Protein AF-A0A6S6S5S4-F1 (afdb_monomer)

Radius of gyration: 16.48 Å; Cα contacts (8 Å, |Δi|>4): 172; chains: 1; bounding box: 44×24×44 Å

Structure (mmCIF, N/CA/C/O backbone):
data_AF-A0A6S6S5S4-F1
#
_entry.id   AF-A0A6S6S5S4-F1
#
loop_
_atom_site.group_PDB
_atom_site.id
_atom_site.type_symbol
_atom_site.label_atom_id
_atom_site.label_alt_id
_atom_site.label_comp_id
_atom_site.label_asym_id
_atom_site.label_entity_id
_atom_site.label_seq_id
_atom_site.pdbx_PDB_ins_code
_atom_site.Cartn_x
_atom_site.Cartn_y
_atom_site.Cartn_z
_atom_site.occupancy
_atom_site.B_iso_or_equiv
_atom_site.auth_seq_id
_atom_site.auth_comp_id
_atom_site.auth_asym_id
_atom_site.auth_atom_id
_atom_site.pdbx_PDB_model_num
ATOM 1 N N . MET A 1 1 ? -1.272 8.669 18.490 1.00 68.50 1 MET A N 1
ATOM 2 C CA . MET A 1 1 ? -1.296 9.131 17.082 1.00 68.50 1 MET A CA 1
ATOM 3 C C . MET A 1 1 ? -2.616 9.841 16.767 1.00 68.50 1 MET A C 1
ATOM 5 O O . MET A 1 1 ? -3.669 9.336 17.135 1.00 68.50 1 MET A O 1
ATOM 9 N N . ALA A 1 2 ? -2.590 11.001 16.094 1.00 87.12 2 ALA A N 1
ATOM 10 C CA . ALA A 1 2 ? -3.799 11.796 15.818 1.00 87.12 2 ALA A CA 1
ATOM 11 C C . ALA A 1 2 ? -4.849 11.050 14.966 1.00 87.12 2 ALA A C 1
ATOM 13 O O . ALA A 1 2 ? -6.034 11.100 15.286 1.00 87.12 2 ALA A O 1
ATOM 14 N N . LEU A 1 3 ? -4.414 10.296 13.948 1.00 94.00 3 LEU A N 1
ATOM 15 C CA . LEU A 1 3 ? -5.311 9.553 13.055 1.00 94.00 3 LEU A CA 1
ATOM 16 C C . LEU A 1 3 ? -6.177 8.524 13.796 1.00 94.00 3 LEU A C 1
ATOM 18 O O . LEU A 1 3 ? -7.378 8.462 13.566 1.00 94.00 3 LEU A O 1
ATOM 22 N N . ALA A 1 4 ? -5.603 7.773 14.739 1.00 95.06 4 ALA A N 1
ATOM 23 C CA . ALA A 1 4 ? -6.345 6.794 15.535 1.00 95.06 4 ALA A CA 1
ATOM 24 C C . ALA A 1 4 ? -7.477 7.444 16.354 1.00 95.06 4 ALA A C 1
ATOM 26 O O . ALA A 1 4 ? -8.580 6.909 16.444 1.00 95.06 4 ALA A O 1
ATOM 27 N N . LYS A 1 5 ? -7.227 8.631 16.926 1.00 95.00 5 LYS A N 1
ATOM 28 C CA . LYS A 1 5 ? -8.251 9.389 17.663 1.00 95.00 5 LYS A CA 1
ATOM 29 C C . LYS A 1 5 ? -9.365 9.872 16.738 1.00 95.00 5 LYS A C 1
ATOM 31 O O . LYS A 1 5 ? -10.535 9.777 17.104 1.00 95.00 5 LYS A O 1
ATOM 36 N N . ILE A 1 6 ? -9.005 10.352 15.545 1.00 96.31 6 ILE A N 1
ATOM 37 C CA . ILE A 1 6 ? -9.964 10.771 14.514 1.00 96.31 6 ILE A CA 1
ATOM 38 C C . ILE A 1 6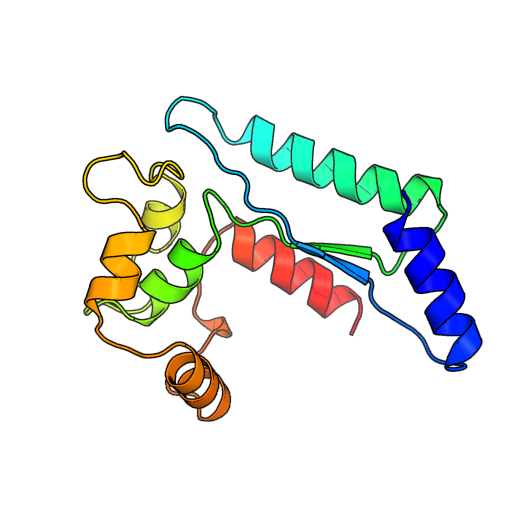 ? -10.825 9.580 14.085 1.00 96.31 6 ILE A C 1
ATOM 40 O O . ILE A 1 6 ? -12.046 9.694 14.074 1.00 96.31 6 ILE A O 1
ATOM 44 N N . ALA A 1 7 ? -10.215 8.423 13.826 1.00 96.50 7 ALA A N 1
ATOM 45 C CA . ALA A 1 7 ? -10.922 7.207 13.443 1.00 96.50 7 ALA A CA 1
ATOM 46 C C . ALA A 1 7 ? -11.906 6.748 14.530 1.00 96.50 7 ALA A C 1
ATOM 48 O O . ALA A 1 7 ? -13.078 6.523 14.252 1.00 96.50 7 ALA A O 1
ATOM 49 N N . LYS A 1 8 ? -11.485 6.722 15.800 1.00 96.12 8 LYS A N 1
ATOM 50 C CA . LYS A 1 8 ? -12.387 6.413 16.924 1.00 96.12 8 LYS A CA 1
ATOM 51 C C . LYS A 1 8 ? -13.563 7.375 17.030 1.00 96.12 8 LYS A C 1
ATOM 53 O O . LYS A 1 8 ? -14.674 6.951 17.334 1.00 96.12 8 LYS A O 1
ATOM 58 N N . LYS A 1 9 ? -13.320 8.671 16.818 1.00 96.44 9 LYS A N 1
ATOM 59 C CA . LYS A 1 9 ? -14.383 9.681 16.797 1.00 96.44 9 LYS A CA 1
ATOM 60 C C . LYS A 1 9 ? -15.345 9.414 15.641 1.00 96.44 9 LYS A C 1
ATOM 62 O O . LYS A 1 9 ? -16.545 9.384 15.868 1.00 96.44 9 LYS A O 1
ATOM 67 N N . LYS A 1 10 ? -14.815 9.136 14.448 1.00 96.94 10 LYS A N 1
ATOM 68 C CA . LYS A 1 10 ? -15.606 8.864 13.247 1.00 96.94 10 LYS A CA 1
ATOM 69 C C . LYS A 1 10 ? -16.459 7.602 13.374 1.00 96.94 10 LYS A C 1
ATOM 71 O O . LYS A 1 10 ? -17.627 7.645 13.023 1.00 96.94 10 LYS A O 1
ATOM 76 N N . SER A 1 11 ? -15.909 6.532 13.949 1.00 96.31 11 SER A N 1
ATOM 77 C CA . SER A 1 11 ? -16.653 5.300 14.242 1.00 96.31 11 SER A CA 1
ATOM 78 C C . SER A 1 11 ? -17.856 5.557 15.149 1.00 96.31 11 SER A C 1
ATOM 80 O O . SER A 1 11 ? -18.955 5.112 14.851 1.00 96.31 11 SER A O 1
ATOM 82 N N . LYS A 1 12 ? -17.686 6.367 16.202 1.00 96.31 12 LYS A N 1
ATOM 83 C CA . LYS A 1 12 ? -18.801 6.767 17.077 1.00 96.31 12 LYS A CA 1
ATOM 84 C C . LYS A 1 12 ? -19.820 7.675 16.390 1.00 96.31 12 LYS A C 1
ATOM 86 O O . LYS A 1 12 ? -20.994 7.606 16.714 1.00 96.31 12 LYS A O 1
ATOM 91 N N . GLU A 1 13 ? -19.368 8.568 15.511 1.00 97.00 13 GLU A N 1
ATOM 92 C CA . GLU A 1 13 ? -20.250 9.478 14.767 1.00 97.00 13 GLU A CA 1
ATOM 93 C C . GLU A 1 13 ? -21.111 8.746 13.735 1.00 97.00 13 GLU A C 1
ATOM 95 O O . GLU A 1 13 ? -22.240 9.160 13.498 1.00 97.00 13 GLU A O 1
ATOM 100 N N . LEU A 1 14 ? -20.568 7.697 13.112 1.00 96.00 14 LEU A N 1
ATOM 101 C CA . LEU A 1 14 ? -21.265 6.893 12.110 1.00 96.00 14 LEU A CA 1
ATOM 102 C C . LEU A 1 14 ? -22.047 5.718 12.713 1.00 96.00 14 LEU A C 1
ATOM 104 O O . LEU A 1 14 ? -22.871 5.149 12.014 1.00 96.00 14 LEU A O 1
ATOM 108 N N . ASP A 1 15 ? -21.790 5.368 13.978 1.00 95.69 15 ASP A N 1
ATOM 109 C CA . ASP A 1 15 ? -22.233 4.107 14.597 1.00 95.69 15 ASP A CA 1
ATOM 110 C C . ASP A 1 15 ? -21.808 2.868 13.781 1.00 95.69 15 ASP A C 1
ATOM 112 O O . ASP A 1 15 ? -22.508 1.866 13.684 1.00 95.69 15 ASP A O 1
ATOM 116 N N . GLU A 1 16 ? -20.621 2.954 13.174 1.00 95.06 16 GLU A N 1
ATOM 117 C CA . GLU A 1 16 ? -20.059 1.938 12.285 1.00 95.06 16 GLU A CA 1
ATOM 118 C C . GLU A 1 16 ? -18.587 1.676 12.615 1.00 95.06 16 GLU A C 1
ATOM 120 O O . GLU A 1 16 ? -17.867 2.523 13.166 1.00 95.06 16 GLU A O 1
ATOM 125 N N . GLU A 1 17 ? -18.101 0.491 12.253 1.00 94.25 17 GLU A N 1
ATOM 126 C CA . GLU A 1 17 ? -16.671 0.212 12.289 1.00 94.25 17 GLU A CA 1
ATOM 127 C C . GLU A 1 17 ? -15.947 0.984 11.184 1.00 94.25 17 GLU A C 1
ATOM 129 O O . GLU A 1 17 ? -16.388 1.041 10.041 1.00 94.25 17 GLU A O 1
ATOM 134 N N . VAL A 1 18 ? -14.784 1.549 11.509 1.00 96.50 18 VAL A N 1
ATOM 135 C CA . VAL A 1 18 ? -13.944 2.243 10.527 1.00 96.50 18 VAL A CA 1
ATOM 136 C C . VAL A 1 18 ? -1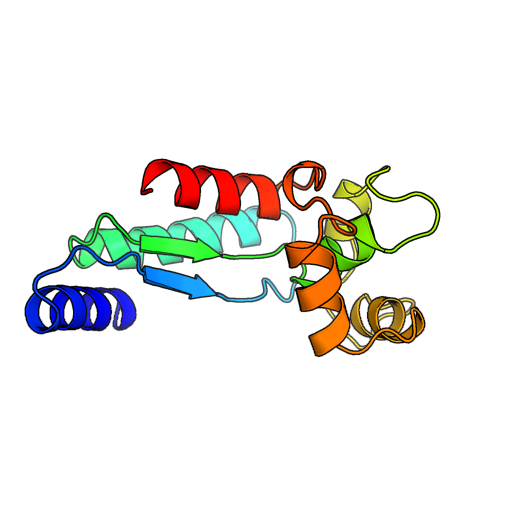2.562 1.617 10.488 1.00 96.50 18 VAL A C 1
ATOM 138 O O . VAL A 1 18 ? -12.032 1.184 11.515 1.00 96.50 18 VAL A O 1
ATOM 141 N N . ILE A 1 19 ? -11.961 1.598 9.304 1.00 97.38 19 ILE A N 1
ATOM 142 C CA . ILE A 1 19 ? -10.550 1.263 9.113 1.00 97.38 19 ILE A CA 1
ATOM 143 C C . ILE A 1 19 ? -9.803 2.575 8.884 1.00 97.38 19 ILE A C 1
ATOM 145 O O . ILE A 1 19 ? -10.213 3.395 8.064 1.00 97.38 19 ILE A O 1
ATOM 149 N N . ALA A 1 20 ? -8.715 2.796 9.620 1.00 97.00 20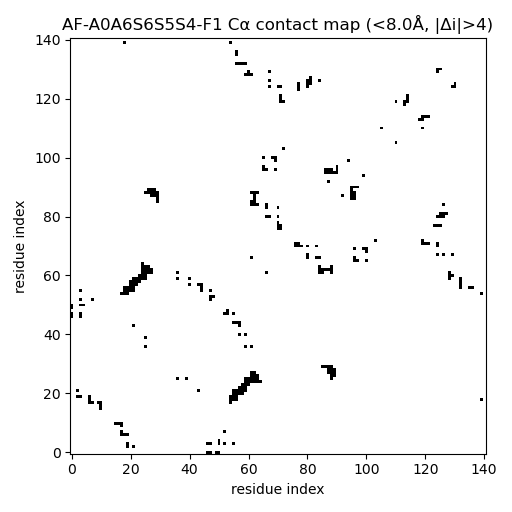 ALA A N 1
ATOM 150 C CA . ALA A 1 20 ? -7.873 3.972 9.427 1.00 97.00 20 ALA A CA 1
ATOM 151 C C . ALA A 1 20 ? -6.624 3.590 8.639 1.00 97.00 20 ALA A C 1
ATOM 153 O O . ALA A 1 20 ? -5.783 2.848 9.140 1.00 97.00 20 ALA A O 1
ATOM 154 N N . ILE A 1 21 ? -6.478 4.135 7.437 1.00 96.88 21 ILE A N 1
ATOM 155 C CA . ILE A 1 21 ? -5.301 3.912 6.599 1.00 96.88 21 ILE A CA 1
ATOM 156 C C . ILE A 1 21 ? -4.388 5.133 6.719 1.00 96.88 21 ILE A C 1
ATOM 158 O O . ILE A 1 21 ? -4.811 6.253 6.433 1.00 96.88 21 ILE A O 1
ATOM 162 N N . LEU A 1 22 ? -3.142 4.935 7.158 1.00 95.44 22 LEU A N 1
ATOM 163 C CA . LEU A 1 22 ? -2.111 5.967 7.062 1.00 95.44 22 LEU A CA 1
ATOM 164 C C . LEU A 1 22 ? -1.278 5.734 5.805 1.00 95.44 22 LEU A C 1
ATOM 166 O O . LEU A 1 22 ? -0.457 4.817 5.777 1.00 95.44 22 LEU A O 1
ATOM 170 N N . PHE A 1 23 ? -1.457 6.604 4.816 1.00 93.56 23 PHE A N 1
ATOM 171 C CA . PHE A 1 23 ? -0.613 6.655 3.631 1.00 93.56 23 PHE A CA 1
ATOM 172 C C . PHE A 1 23 ? 0.624 7.526 3.865 1.00 93.56 23 PHE A C 1
ATOM 174 O O . PHE A 1 23 ? 0.514 8.637 4.396 1.00 93.56 23 PHE A O 1
ATOM 181 N N . ARG A 1 24 ? 1.797 7.023 3.474 1.00 88.50 24 ARG A N 1
ATOM 182 C CA . ARG A 1 24 ? 3.042 7.795 3.436 1.00 88.50 24 ARG A CA 1
ATOM 183 C C . ARG A 1 24 ? 4.031 7.144 2.471 1.00 88.50 24 ARG A C 1
ATOM 185 O O . ARG A 1 24 ? 4.297 5.957 2.604 1.00 88.50 24 ARG A O 1
ATOM 192 N N . ASP A 1 25 ? 4.641 7.912 1.577 1.00 82.06 25 ASP A N 1
ATOM 193 C CA . ASP A 1 25 ? 5.754 7.391 0.782 1.00 82.06 25 ASP A CA 1
ATOM 194 C C . ASP A 1 25 ? 6.998 7.163 1.650 1.00 82.06 25 ASP A C 1
ATOM 196 O O . ASP A 1 25 ? 7.245 7.848 2.657 1.00 82.06 25 ASP A O 1
ATOM 200 N N . SER A 1 26 ? 7.793 6.149 1.301 1.00 76.06 26 SER A N 1
ATOM 201 C CA . SER A 1 26 ? 9.024 5.884 2.039 1.00 76.06 26 SER A CA 1
ATOM 202 C C . SER A 1 26 ? 10.151 6.840 1.633 1.00 76.06 26 SER A C 1
ATOM 204 O O . SER A 1 26 ? 11.090 6.972 2.422 1.00 76.06 26 SER A O 1
ATOM 206 N N . ASP A 1 27 ? 10.033 7.546 0.497 1.00 65.12 27 ASP A N 1
ATOM 207 C CA . ASP A 1 27 ? 10.957 8.570 -0.032 1.00 65.12 27 ASP A CA 1
ATOM 208 C C . ASP A 1 27 ? 12.437 8.226 0.199 1.00 65.12 27 ASP A C 1
ATOM 210 O O . ASP A 1 27 ? 13.263 9.060 0.580 1.00 65.12 27 ASP A O 1
ATOM 214 N N . GLY A 1 28 ? 12.780 6.947 0.031 1.00 57.38 28 GLY A N 1
ATOM 215 C CA . GLY A 1 28 ? 14.141 6.471 0.208 1.00 57.38 28 GLY A CA 1
ATOM 216 C C . GLY A 1 28 ? 15.030 6.967 -0.929 1.00 57.38 28 GLY A C 1
ATOM 217 O O . GLY A 1 28 ? 14.740 6.739 -2.106 1.00 57.38 28 GLY A O 1
ATOM 218 N N . THR A 1 29 ? 16.158 7.594 -0.599 1.00 53.41 29 THR A N 1
ATOM 219 C CA . THR A 1 29 ? 17.297 7.618 -1.521 1.00 53.41 29 THR A CA 1
ATOM 220 C C . THR A 1 29 ? 17.885 6.205 -1.586 1.00 53.41 29 THR A C 1
ATOM 222 O O . THR A 1 29 ? 17.795 5.440 -0.620 1.00 53.41 29 THR A O 1
ATOM 225 N N . SER A 1 30 ? 18.479 5.835 -2.725 1.00 48.16 30 SER A N 1
ATOM 226 C CA . SER A 1 30 ? 19.034 4.495 -3.013 1.00 48.16 30 SER A CA 1
ATOM 227 C C . SER A 1 30 ? 20.001 3.933 -1.954 1.00 48.16 30 SER A C 1
ATOM 229 O O . SER A 1 30 ? 20.328 2.749 -1.978 1.00 48.16 30 SER A O 1
ATOM 231 N N . SER A 1 31 ? 20.444 4.761 -1.006 1.00 45.44 31 SER A N 1
ATOM 232 C CA . SER A 1 31 ? 21.350 4.434 0.088 1.00 45.44 31 SER A CA 1
ATOM 233 C C . SER A 1 31 ? 20.679 3.972 1.387 1.00 45.44 31 SER A C 1
ATOM 235 O O . SER A 1 31 ? 21.394 3.705 2.351 1.00 45.44 31 SER A O 1
ATOM 237 N N . THR A 1 32 ? 19.348 3.860 1.463 1.00 49.41 32 THR A N 1
ATOM 238 C CA . THR A 1 32 ? 18.669 3.489 2.719 1.00 49.41 32 THR A CA 1
ATOM 239 C C . THR A 1 32 ? 17.788 2.249 2.593 1.00 49.41 32 THR A C 1
ATOM 241 O O . THR A 1 32 ? 16.666 2.258 2.102 1.00 49.41 32 THR A O 1
ATOM 244 N N . ILE A 1 33 ? 18.408 1.170 3.057 1.00 55.53 33 ILE A N 1
ATOM 245 C CA . ILE A 1 33 ? 18.053 -0.244 3.060 1.00 55.53 33 ILE A CA 1
ATOM 246 C C . ILE A 1 33 ? 16.750 -0.509 3.835 1.00 55.53 33 ILE A C 1
ATOM 248 O O . ILE A 1 33 ? 16.502 0.127 4.856 1.00 55.53 33 ILE A O 1
ATOM 252 N N . ARG A 1 34 ? 15.980 -1.501 3.358 1.00 56.56 34 ARG A N 1
ATOM 253 C CA . ARG A 1 34 ? 14.836 -2.241 3.947 1.00 56.56 34 ARG A CA 1
ATOM 254 C C . ARG A 1 34 ? 14.483 -2.001 5.430 1.00 56.56 34 ARG A C 1
ATOM 256 O O . ARG A 1 34 ? 13.304 -1.865 5.732 1.00 56.56 34 ARG A O 1
ATOM 263 N N . GLY A 1 35 ? 15.468 -1.896 6.326 1.00 64.75 35 GLY A N 1
ATOM 264 C CA . GLY A 1 35 ? 15.262 -1.552 7.738 1.00 64.75 35 GLY A CA 1
ATOM 265 C C . GLY A 1 35 ? 14.502 -0.237 7.953 1.00 64.75 35 GLY A C 1
ATOM 266 O O . GLY A 1 35 ? 13.612 -0.197 8.788 1.00 64.75 35 GLY A O 1
ATOM 267 N N . LEU A 1 36 ? 14.722 0.803 7.133 1.00 78.75 36 LEU A N 1
ATOM 268 C CA . LEU A 1 36 ? 13.939 2.045 7.262 1.00 78.75 36 LEU A CA 1
ATOM 269 C C . LEU A 1 36 ? 12.455 1.860 6.941 1.00 78.75 36 LEU A C 1
ATOM 271 O O . LEU A 1 36 ? 11.618 2.575 7.491 1.00 78.75 36 LEU A O 1
ATOM 275 N N . TRP A 1 37 ? 12.124 0.957 6.020 1.00 87.31 37 TRP A N 1
ATOM 276 C CA . TRP A 1 37 ? 10.733 0.676 5.686 1.00 87.31 37 TRP A CA 1
ATOM 277 C C . TRP A 1 37 ? 10.061 -0.083 6.836 1.00 87.31 37 TRP A C 1
ATOM 279 O O . TRP A 1 37 ? 9.007 0.340 7.307 1.00 87.31 37 TRP A O 1
ATOM 289 N N . GLU A 1 38 ? 10.720 -1.122 7.357 1.00 88.50 38 GLU A N 1
ATOM 290 C CA . GLU A 1 38 ? 10.242 -1.910 8.503 1.00 88.50 38 GLU A CA 1
ATOM 291 C C . GLU A 1 38 ? 10.097 -1.037 9.768 1.00 88.50 38 GLU A C 1
ATOM 293 O O . GLU A 1 38 ? 9.053 -1.069 10.420 1.00 88.50 38 GLU A O 1
ATOM 298 N N . ASP A 1 39 ? 11.067 -0.162 10.053 1.00 89.88 39 ASP A N 1
ATOM 299 C CA . ASP A 1 39 ? 11.020 0.785 11.177 1.00 89.88 39 ASP A CA 1
ATOM 300 C C . ASP A 1 39 ? 9.866 1.791 11.041 1.00 89.88 39 ASP A C 1
ATOM 302 O O . ASP A 1 39 ? 9.182 2.114 12.020 1.00 89.88 39 ASP A O 1
ATOM 306 N N . LYS A 1 40 ? 9.611 2.293 9.823 1.00 90.50 40 LYS A N 1
ATOM 307 C CA . LYS A 1 40 ? 8.481 3.195 9.544 1.00 90.50 40 LYS A CA 1
ATOM 308 C C . LYS A 1 40 ? 7.149 2.480 9.743 1.00 90.50 40 LYS A C 1
ATOM 310 O O . LYS A 1 40 ? 6.271 3.039 10.400 1.00 90.50 40 LYS A O 1
ATOM 315 N N . ILE A 1 41 ? 7.011 1.258 9.229 1.00 92.94 41 ILE A N 1
ATOM 316 C CA . ILE A 1 41 ? 5.837 0.412 9.467 1.00 92.94 41 ILE A CA 1
ATOM 317 C C . ILE A 1 41 ? 5.621 0.224 10.971 1.00 92.94 41 ILE A C 1
ATOM 319 O O . ILE A 1 41 ? 4.548 0.551 11.484 1.00 92.94 41 ILE A O 1
ATOM 323 N N . GLN A 1 42 ? 6.654 -0.204 11.700 1.00 93.25 42 GLN A N 1
ATOM 324 C CA . GLN A 1 42 ? 6.573 -0.438 13.139 1.00 93.25 42 GLN A CA 1
ATOM 325 C C . GLN A 1 42 ? 6.202 0.836 13.908 1.00 93.25 42 GLN A C 1
ATOM 327 O O . GLN A 1 42 ? 5.409 0.781 14.853 1.00 93.25 42 GLN A O 1
ATOM 332 N N . SER A 1 43 ? 6.736 1.992 13.507 1.00 92.62 43 SER A N 1
ATOM 333 C CA . SER A 1 43 ? 6.394 3.288 14.099 1.00 92.62 43 SER A CA 1
ATOM 334 C C . SER A 1 43 ? 4.904 3.609 13.942 1.00 92.62 43 SER A C 1
ATOM 336 O O . SER A 1 43 ? 4.244 3.991 14.915 1.00 92.62 43 SER A O 1
ATOM 338 N N . ILE A 1 44 ? 4.350 3.391 12.745 1.00 93.56 44 ILE A N 1
ATOM 339 C CA . ILE 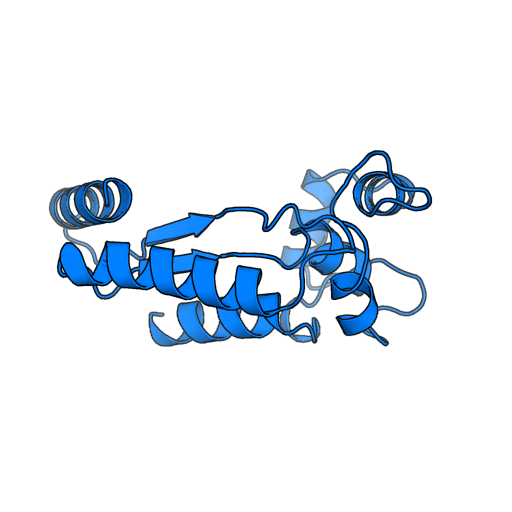A 1 44 ? 2.931 3.623 12.449 1.00 93.56 44 ILE A CA 1
ATOM 340 C C . ILE A 1 44 ? 2.050 2.667 13.258 1.00 93.56 44 ILE A C 1
ATOM 342 O O . ILE A 1 44 ? 1.144 3.116 13.965 1.00 93.56 44 ILE A O 1
ATOM 346 N N . GLU A 1 45 ? 2.344 1.366 13.221 1.00 93.56 45 GLU A N 1
ATOM 347 C CA . GLU A 1 45 ? 1.593 0.362 13.981 1.00 93.56 45 GLU A CA 1
ATOM 348 C C . GLU A 1 45 ? 1.619 0.638 15.487 1.00 93.56 45 GLU A C 1
ATOM 350 O O . GLU A 1 45 ? 0.597 0.547 16.167 1.00 93.56 45 GLU A O 1
ATOM 355 N N . THR A 1 46 ? 2.784 1.010 16.022 1.00 94.75 46 THR A N 1
ATOM 356 C CA . THR A 1 46 ? 2.932 1.376 17.436 1.00 94.75 46 THR A CA 1
ATOM 357 C C . THR A 1 46 ? 2.074 2.595 17.768 1.00 94.75 46 THR A C 1
ATOM 359 O O . THR A 1 46 ? 1.421 2.632 18.811 1.00 94.75 46 THR A O 1
ATOM 362 N N . GLY A 1 47 ? 2.008 3.573 16.861 1.00 94.44 47 GLY A N 1
ATOM 363 C CA . GLY A 1 47 ? 1.147 4.745 16.992 1.00 94.44 47 GLY A CA 1
ATOM 364 C C . GLY A 1 47 ? -0.340 4.401 17.124 1.00 94.44 47 GLY A C 1
ATOM 365 O O . GLY A 1 47 ? -1.033 5.042 17.921 1.00 94.44 47 GLY A O 1
ATOM 366 N N . PHE A 1 48 ? -0.818 3.393 16.390 1.00 96.12 48 PHE A N 1
ATOM 367 C CA . PHE A 1 48 ? -2.179 2.862 16.511 1.00 96.12 48 PHE A CA 1
ATOM 368 C C . PHE A 1 48 ? -2.381 2.060 17.808 1.00 96.12 48 PHE A C 1
ATOM 370 O O . PHE A 1 48 ? -3.350 2.303 18.533 1.00 96.12 48 PHE A O 1
ATOM 377 N N . LYS A 1 49 ? -1.424 1.191 18.163 1.00 94.75 49 LYS A N 1
ATOM 378 C CA . LYS A 1 49 ? -1.441 0.377 19.395 1.00 94.75 49 LYS A CA 1
ATOM 379 C C . LYS A 1 49 ? -1.490 1.233 20.666 1.00 94.75 49 LYS A C 1
ATOM 381 O O . LYS A 1 49 ? -2.300 0.963 21.550 1.00 94.75 49 LYS A O 1
ATOM 386 N N . ILE A 1 50 ? -0.693 2.305 20.751 1.00 95.31 50 ILE A N 1
ATOM 387 C CA . ILE A 1 50 ? -0.700 3.252 21.890 1.00 95.31 50 ILE A CA 1
ATOM 388 C C . ILE A 1 50 ? -2.091 3.858 22.098 1.00 95.31 50 ILE A C 1
ATOM 390 O O . ILE A 1 50 ? -2.542 4.049 23.226 1.00 95.31 50 ILE A O 1
ATOM 394 N N . GLU A 1 51 ? -2.793 4.139 21.004 1.00 94.81 51 GLU A N 1
ATOM 395 C CA . GLU A 1 51 ? -4.141 4.694 21.042 1.00 94.81 51 GLU A CA 1
ATOM 396 C C . GLU A 1 51 ? -5.212 3.612 21.198 1.00 94.81 51 GLU A C 1
ATOM 398 O O . GLU A 1 51 ? -6.392 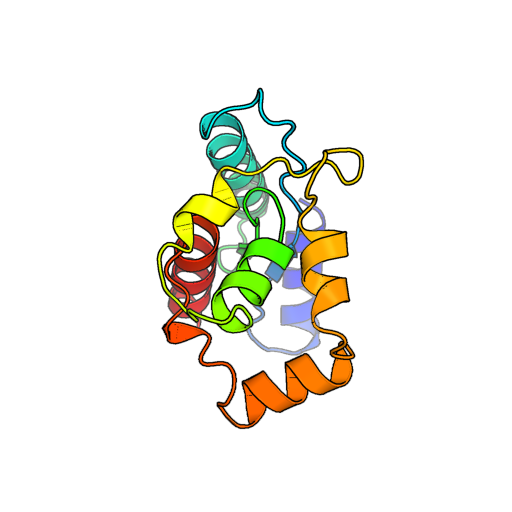3.954 21.196 1.00 94.81 51 GLU A O 1
ATOM 403 N N . LYS A 1 52 ? -4.837 2.333 21.359 1.00 95.25 52 LYS A N 1
ATOM 404 C CA . LYS A 1 52 ? -5.733 1.166 21.432 1.00 95.25 52 LYS A CA 1
ATOM 405 C C . LYS A 1 52 ? -6.703 1.116 20.251 1.00 95.25 52 LYS A C 1
ATOM 407 O O . LYS A 1 52 ? -7.920 1.078 20.454 1.00 95.25 52 LYS A O 1
ATOM 412 N N . PHE A 1 53 ? -6.190 1.306 19.040 1.00 96.25 53 PHE A N 1
ATOM 413 C CA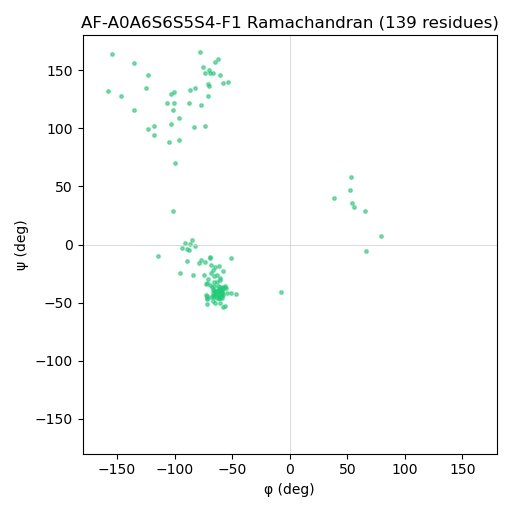 . PHE A 1 53 ? -6.973 1.256 17.812 1.00 96.25 53 PHE A CA 1
ATOM 414 C C . PHE A 1 53 ? -6.454 0.128 16.925 1.00 96.25 53 PHE A C 1
ATOM 416 O O . PHE A 1 53 ? -5.434 0.286 16.264 1.00 96.25 53 PHE A O 1
ATOM 423 N N . ASP A 1 54 ? -7.171 -0.991 16.913 1.00 94.62 54 ASP A N 1
ATOM 424 C CA . ASP A 1 54 ? -6.703 -2.225 16.269 1.00 94.62 54 ASP A CA 1
ATOM 425 C C . ASP A 1 54 ? -7.096 -2.318 14.784 1.00 94.62 54 ASP A C 1
ATOM 427 O O . ASP A 1 54 ? -6.668 -3.227 14.084 1.00 94.62 54 ASP A O 1
ATOM 431 N N . ARG A 1 55 ? -7.864 -1.340 14.277 1.00 95.94 55 ARG A N 1
ATOM 432 C CA . ARG A 1 55 ? -8.302 -1.245 12.870 1.00 95.94 55 ARG A CA 1
ATOM 433 C C . ARG A 1 55 ? -7.471 -0.242 12.057 1.00 95.94 55 ARG A C 1
ATOM 435 O O . ARG A 1 55 ? -7.982 0.430 11.161 1.00 95.94 55 ARG A O 1
ATOM 442 N N . GLY A 1 56 ? -6.206 -0.057 12.436 1.00 96.31 56 GLY A N 1
ATOM 443 C CA . GLY A 1 56 ? -5.262 0.852 11.783 1.00 96.31 56 GLY A CA 1
ATOM 444 C C . GLY A 1 56 ? -4.309 0.110 10.849 1.00 96.31 56 GLY A C 1
ATOM 445 O O . GLY A 1 56 ? -3.699 -0.872 11.260 1.00 96.31 56 GLY A O 1
ATOM 446 N N . VAL A 1 57 ? -4.143 0.597 9.619 1.00 96.75 57 VAL A N 1
ATOM 447 C CA . VAL A 1 57 ? -3.283 -0.010 8.592 1.00 96.75 57 VAL A CA 1
ATOM 448 C C . VAL A 1 57 ? -2.279 1.016 8.081 1.00 96.75 57 VAL A C 1
ATOM 450 O O . VAL A 1 57 ? -2.625 2.161 7.788 1.00 96.75 57 VAL A O 1
ATOM 453 N N . ALA A 1 58 ? -1.020 0.603 7.959 1.00 95.56 58 ALA A N 1
ATOM 454 C CA . ALA A 1 58 ? 0.004 1.387 7.283 1.00 95.56 58 ALA A CA 1
ATOM 455 C C . ALA A 1 58 ? -0.007 1.068 5.780 1.00 95.56 58 ALA A C 1
ATOM 457 O O . ALA A 1 58 ? 0.190 -0.082 5.392 1.00 95.56 58 ALA A O 1
ATOM 458 N N . MET A 1 59 ? -0.203 2.088 4.947 1.00 95.50 59 MET A N 1
ATOM 459 C CA . MET A 1 59 ? -0.019 2.026 3.498 1.00 95.50 59 MET A CA 1
ATOM 460 C C . MET A 1 59 ? 1.290 2.748 3.179 1.00 95.50 59 MET A C 1
ATOM 462 O O . MET A 1 59 ? 1.318 3.964 2.994 1.00 95.50 59 MET A O 1
ATOM 466 N N . LEU A 1 60 ? 2.390 1.996 3.217 1.00 93.56 60 LEU A N 1
ATOM 467 C CA . LEU A 1 60 ? 3.740 2.523 3.035 1.00 93.56 60 LEU A CA 1
ATOM 468 C C . LEU A 1 60 ? 4.363 1.875 1.792 1.00 93.56 60 LEU A C 1
ATOM 470 O O . LEU A 1 60 ? 4.915 0.781 1.908 1.00 93.56 60 LEU A O 1
ATOM 474 N N . PRO A 1 61 ? 4.274 2.493 0.607 1.00 91.69 61 PRO A N 1
ATOM 475 C CA . PRO A 1 61 ? 4.974 2.004 -0.572 1.00 91.69 61 PRO A CA 1
ATOM 476 C C . PRO A 1 61 ? 6.493 2.021 -0.393 1.00 91.69 61 PRO A C 1
ATOM 478 O O . PRO A 1 61 ? 7.032 2.749 0.444 1.00 91.69 61 PRO A O 1
ATOM 481 N N . ASN A 1 62 ? 7.199 1.236 -1.204 1.00 89.69 62 ASN A N 1
ATOM 482 C CA . ASN A 1 62 ? 8.655 1.241 -1.240 1.00 89.69 62 ASN A CA 1
ATOM 483 C C . ASN A 1 62 ? 9.164 1.246 -2.692 1.00 89.69 62 ASN A C 1
ATOM 485 O O . ASN A 1 62 ? 8.927 0.268 -3.385 1.00 89.69 62 ASN A O 1
ATOM 489 N N . PRO A 1 63 ? 9.859 2.294 -3.170 1.00 84.69 63 PRO A N 1
ATOM 490 C CA . PRO A 1 63 ? 10.088 3.565 -2.481 1.00 84.69 63 PRO A CA 1
ATOM 491 C C . PRO A 1 63 ? 8.846 4.482 -2.447 1.00 84.69 63 PRO A C 1
ATOM 493 O O . PRO A 1 63 ? 8.730 5.315 -1.550 1.00 84.69 63 PRO A O 1
ATOM 496 N N . LYS A 1 64 ? 7.934 4.336 -3.417 1.00 90.06 64 LYS A N 1
ATOM 497 C CA . LYS A 1 64 ? 6.740 5.173 -3.614 1.00 90.06 64 LYS A CA 1
ATOM 498 C C . LYS A 1 64 ? 5.634 4.415 -4.358 1.00 90.06 64 LYS A C 1
ATOM 500 O O . LYS A 1 64 ? 5.906 3.363 -4.945 1.00 90.06 64 LYS A O 1
ATOM 505 N N . SER A 1 65 ? 4.404 4.922 -4.313 1.00 90.94 65 SER A N 1
ATOM 506 C CA . SER A 1 65 ? 3.215 4.237 -4.860 1.00 90.94 65 SER A CA 1
ATOM 507 C C . SER A 1 65 ? 3.245 4.002 -6.378 1.00 90.94 65 SER A C 1
ATOM 509 O O . SER A 1 65 ? 2.678 3.026 -6.862 1.00 90.94 65 SER A O 1
ATOM 511 N N . GLU A 1 66 ? 3.967 4.825 -7.133 1.00 92.94 66 GLU A N 1
ATOM 512 C CA . GLU A 1 66 ? 4.081 4.760 -8.593 1.00 92.94 66 GLU A CA 1
ATOM 513 C C . GLU A 1 66 ? 4.680 3.429 -9.055 1.00 92.94 66 GLU A C 1
ATOM 515 O O . GLU A 1 66 ? 4.297 2.909 -10.101 1.00 92.94 66 GLU A O 1
ATOM 520 N N . ALA A 1 67 ? 5.553 2.817 -8.244 1.00 93.31 67 ALA A N 1
ATOM 521 C CA . ALA A 1 67 ? 6.076 1.478 -8.513 1.00 93.31 67 ALA A CA 1
ATOM 522 C C . ALA A 1 67 ? 4.950 0.438 -8.668 1.00 93.31 67 ALA A C 1
ATOM 524 O O . ALA A 1 67 ? 5.054 -0.459 -9.508 1.00 93.31 67 ALA A O 1
ATOM 525 N N . TRP A 1 68 ? 3.864 0.576 -7.900 1.00 94.44 68 TRP A N 1
ATOM 526 C CA . TRP A 1 68 ? 2.699 -0.307 -7.958 1.00 94.44 68 TRP A CA 1
ATOM 527 C C . TRP A 1 68 ? 1.952 -0.190 -9.281 1.00 94.44 68 TRP A C 1
ATOM 529 O O . TRP A 1 68 ? 1.642 -1.205 -9.899 1.00 94.44 68 TRP A O 1
ATOM 539 N N . LEU A 1 69 ? 1.742 1.033 -9.763 1.00 94.62 69 LEU A N 1
ATOM 540 C CA . LEU A 1 69 ? 1.036 1.279 -11.020 1.00 94.62 69 LEU A CA 1
ATOM 541 C C . LEU A 1 69 ? 1.884 0.895 -12.239 1.00 94.62 69 LEU A C 1
ATOM 543 O O . LEU A 1 69 ? 1.404 0.199 -13.130 1.00 94.62 69 LEU A O 1
ATOM 547 N N . ILE A 1 70 ? 3.175 1.241 -12.243 1.00 94.94 70 ILE A N 1
ATOM 548 C CA . ILE A 1 70 ? 4.111 0.878 -13.324 1.00 94.94 70 ILE A CA 1
ATOM 549 C C . ILE A 1 70 ? 4.178 -0.640 -13.520 1.00 94.94 70 ILE A C 1
ATOM 551 O O . ILE A 1 70 ? 4.284 -1.123 -14.647 1.00 94.94 70 ILE A O 1
ATOM 555 N N . CYS A 1 71 ? 4.106 -1.415 -12.432 1.00 95.44 71 CYS A N 1
ATOM 556 C CA . CYS A 1 71 ? 4.061 -2.873 -12.505 1.00 95.44 71 CYS A CA 1
ATOM 557 C C . CYS A 1 71 ? 2.930 -3.377 -13.411 1.00 95.44 71 CYS A C 1
ATOM 559 O O . CYS A 1 71 ? 3.166 -4.301 -14.188 1.00 95.44 71 CYS A O 1
ATOM 561 N N . ALA A 1 72 ? 1.749 -2.763 -13.332 1.00 94.88 72 ALA A N 1
ATOM 562 C CA . ALA A 1 72 ? 0.584 -3.144 -14.121 1.00 94.88 72 ALA A CA 1
ATOM 563 C C . ALA A 1 72 ? 0.565 -2.527 -15.531 1.00 94.88 72 ALA A C 1
ATOM 565 O O . ALA A 1 72 ? -0.035 -3.110 -16.427 1.00 94.88 72 ALA A O 1
ATOM 566 N N . LEU A 1 73 ? 1.214 -1.375 -15.733 1.00 94.50 73 LEU A N 1
ATOM 567 C CA . LEU A 1 73 ? 1.117 -0.591 -16.974 1.00 94.50 73 LEU A CA 1
ATOM 568 C C . LEU A 1 73 ? 2.224 -0.860 -18.003 1.00 94.50 73 LEU A C 1
ATOM 570 O O . LEU A 1 73 ? 2.021 -0.633 -19.192 1.00 94.50 73 LEU A O 1
ATOM 574 N N . LYS A 1 74 ? 3.400 -1.334 -17.578 1.00 93.62 74 LYS A N 1
ATOM 575 C CA . LYS A 1 74 ? 4.519 -1.616 -18.494 1.00 93.62 74 LYS A CA 1
ATOM 576 C C . LYS A 1 74 ? 4.204 -2.746 -19.484 1.00 93.62 74 LYS A C 1
ATOM 578 O O . LYS A 1 74 ? 3.452 -3.657 -19.155 1.00 93.62 74 LYS A O 1
ATOM 583 N N . ASP A 1 75 ? 4.902 -2.771 -20.624 1.00 89.81 75 ASP A N 1
ATOM 584 C CA . ASP A 1 75 ? 4.729 -3.771 -21.701 1.00 89.81 75 ASP A CA 1
ATOM 585 C C . ASP A 1 75 ? 4.654 -5.224 -21.209 1.00 89.81 75 ASP A C 1
ATOM 587 O O . ASP A 1 75 ? 3.843 -6.0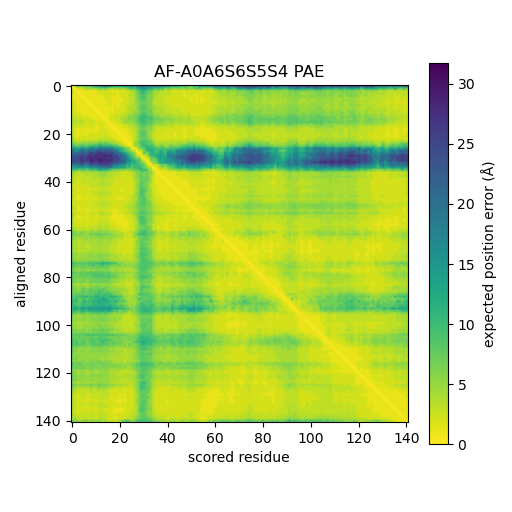24 -21.671 1.00 89.81 75 ASP A O 1
ATOM 591 N N . LYS A 1 76 ? 5.524 -5.573 -20.254 1.00 92.19 76 LYS A N 1
ATOM 592 C CA . LYS A 1 76 ? 5.508 -6.861 -19.553 1.00 92.19 76 LYS A CA 1
ATOM 593 C C . LYS A 1 76 ? 4.830 -6.711 -18.198 1.00 92.19 76 LYS A C 1
ATOM 595 O O . LYS A 1 76 ? 5.505 -6.727 -17.162 1.00 92.19 76 LYS A O 1
ATOM 600 N N . ALA A 1 77 ? 3.518 -6.500 -18.220 1.00 93.50 77 ALA A N 1
ATOM 601 C CA . ALA A 1 77 ? 2.720 -6.286 -17.020 1.00 93.50 77 ALA A CA 1
ATOM 602 C C . ALA A 1 77 ? 2.935 -7.420 -16.002 1.00 93.50 77 ALA A C 1
ATOM 604 O O . ALA A 1 77 ? 3.049 -8.592 -16.364 1.00 93.50 77 ALA A O 1
ATOM 605 N N . TYR A 1 78 ? 3.021 -7.058 -14.722 1.00 95.56 78 TYR A N 1
ATOM 606 C CA . TYR A 1 78 ? 3.192 -7.955 -13.569 1.00 95.56 78 TYR A CA 1
ATOM 607 C C . TYR A 1 78 ? 4.526 -8.717 -13.487 1.00 95.56 78 TYR A C 1
ATOM 609 O O . TYR A 1 78 ? 4.823 -9.347 -12.474 1.00 95.56 78 TYR A O 1
ATOM 617 N N . GLU A 1 79 ? 5.398 -8.629 -14.493 1.00 93.25 79 GLU A N 1
ATOM 618 C CA . GLU A 1 79 ? 6.692 -9.313 -14.454 1.00 93.25 79 GLU A CA 1
ATOM 619 C C . GLU A 1 79 ? 7.747 -8.524 -13.665 1.00 93.25 79 GLU A C 1
ATOM 621 O O . GLU A 1 79 ? 7.972 -7.346 -13.921 1.00 93.25 79 GLU A O 1
ATOM 626 N N . ASN A 1 80 ? 8.523 -9.173 -12.791 1.00 90.94 80 ASN A N 1
ATOM 627 C CA . ASN A 1 80 ? 9.685 -8.565 -12.112 1.00 90.94 80 ASN A CA 1
ATOM 628 C C . ASN A 1 80 ? 9.373 -7.270 -11.321 1.00 90.94 80 ASN A C 1
ATOM 630 O O . ASN A 1 80 ? 10.219 -6.370 -11.250 1.00 90.94 80 ASN A O 1
ATOM 634 N N . CYS A 1 81 ? 8.176 -7.132 -10.750 1.00 91.81 81 CYS A N 1
ATOM 635 C CA . CYS A 1 81 ? 7.753 -5.886 -10.109 1.00 91.81 81 CYS A CA 1
ATOM 636 C C . CYS A 1 81 ? 8.559 -5.529 -8.856 1.00 91.81 81 CYS A C 1
ATOM 638 O O . CYS A 1 81 ? 8.830 -4.355 -8.620 1.00 91.81 81 CYS A O 1
ATOM 640 N N . GLN A 1 82 ? 9.115 -6.515 -8.150 1.00 90.19 82 GLN A N 1
ATOM 641 C CA . GLN A 1 82 ? 9.994 -6.290 -6.997 1.00 90.19 82 GLN A CA 1
ATOM 642 C C . GLN A 1 82 ? 11.273 -5.506 -7.348 1.00 90.19 82 GLN A C 1
ATOM 644 O O . GLN A 1 82 ? 11.943 -4.977 -6.461 1.00 90.19 82 GLN A O 1
ATOM 649 N N . LYS A 1 83 ? 11.659 -5.428 -8.633 1.00 90.44 83 LYS A N 1
ATOM 650 C CA . LYS A 1 83 ? 12.778 -4.576 -9.075 1.00 90.44 83 LYS A CA 1
ATOM 651 C C . LYS A 1 83 ? 12.428 -3.089 -9.012 1.00 90.44 83 LYS A C 1
ATOM 653 O O . LYS A 1 83 ? 13.330 -2.287 -8.783 1.00 90.44 83 LYS A O 1
ATOM 658 N N . LEU A 1 84 ? 11.154 -2.730 -9.181 1.00 91.25 84 LEU A N 1
ATOM 659 C CA . LEU A 1 84 ? 10.689 -1.346 -9.077 1.00 91.25 84 LEU A CA 1
ATOM 660 C C . LEU A 1 84 ? 10.856 -0.827 -7.644 1.00 91.25 84 LEU A C 1
ATOM 662 O O . LEU A 1 84 ? 11.303 0.300 -7.461 1.00 91.25 84 LEU A O 1
ATOM 666 N N . GLU A 1 85 ? 10.656 -1.685 -6.637 1.00 89.06 85 GLU A N 1
ATOM 667 C CA . GLU A 1 85 ? 10.869 -1.317 -5.229 1.00 89.06 85 GLU A CA 1
ATOM 668 C C . GLU A 1 85 ? 12.339 -1.097 -4.836 1.00 89.06 85 GLU A C 1
ATOM 670 O O . GLU A 1 85 ? 12.638 -0.596 -3.753 1.00 89.06 85 GLU A O 1
ATOM 675 N N . LYS A 1 86 ? 13.283 -1.480 -5.702 1.00 86.69 86 LYS A N 1
ATOM 676 C CA . LYS A 1 86 ? 14.722 -1.253 -5.493 1.00 86.69 86 LYS A CA 1
ATOM 677 C C . LYS A 1 86 ? 15.214 0.042 -6.138 1.00 86.69 86 LYS A C 1
ATOM 679 O O . LYS A 1 86 ? 16.398 0.358 -6.025 1.00 86.69 86 LYS A O 1
ATOM 684 N N . ARG A 1 87 ? 14.344 0.762 -6.852 1.00 87.62 87 ARG A N 1
ATOM 685 C CA . ARG A 1 87 ? 14.688 2.037 -7.489 1.00 87.62 87 ARG A CA 1
ATOM 686 C C . ARG A 1 87 ? 14.712 3.163 -6.463 1.00 87.62 87 ARG A C 1
ATOM 688 O O . ARG A 1 87 ? 14.258 3.024 -5.333 1.00 87.62 87 ARG A O 1
ATOM 695 N N . SER A 1 88 ? 15.291 4.286 -6.868 1.00 82.38 88 SER A N 1
ATOM 696 C CA . SER A 1 88 ? 15.313 5.497 -6.054 1.00 82.38 88 SER A CA 1
ATOM 697 C C . SER A 1 88 ? 13.913 6.108 -5.970 1.00 82.38 88 SER A C 1
ATOM 699 O O . SER A 1 88 ? 13.229 6.223 -6.987 1.00 82.38 88 SER A O 1
ATOM 701 N N . GLY A 1 89 ? 13.506 6.547 -4.779 1.00 81.75 89 GLY A N 1
ATOM 702 C CA . GLY A 1 89 ? 12.296 7.354 -4.598 1.00 81.75 89 GLY A CA 1
ATOM 703 C C . GLY A 1 89 ? 12.473 8.819 -5.000 1.00 81.75 89 GLY A C 1
ATOM 704 O O . GLY A 1 89 ? 11.491 9.534 -5.139 1.00 81.75 89 GLY A O 1
ATOM 705 N N . ASN A 1 90 ? 13.712 9.279 -5.200 1.00 81.56 90 ASN A N 1
ATOM 706 C CA . ASN A 1 90 ? 14.001 10.679 -5.500 1.00 81.56 90 ASN A CA 1
ATOM 707 C C . ASN A 1 90 ? 13.681 11.022 -6.964 1.00 81.56 90 ASN A C 1
ATOM 709 O O . ASN A 1 90 ? 14.336 10.499 -7.868 1.00 81.56 90 ASN A O 1
ATOM 713 N N . ASP A 1 91 ? 12.773 11.977 -7.172 1.00 82.50 91 ASP A N 1
ATOM 714 C CA . ASP A 1 91 ? 12.365 12.504 -8.488 1.00 82.50 91 ASP A CA 1
ATOM 715 C C . ASP A 1 91 ? 13.527 13.080 -9.304 1.00 82.50 91 ASP A C 1
ATOM 717 O O . ASP A 1 91 ? 13.479 13.123 -10.524 1.00 82.50 91 ASP A O 1
ATOM 721 N N . LYS A 1 92 ? 14.623 13.486 -8.654 1.00 82.38 92 LYS A N 1
ATOM 722 C CA . LYS A 1 92 ? 15.820 13.992 -9.347 1.00 82.38 92 LYS A CA 1
ATOM 723 C C . LYS A 1 92 ? 16.750 12.891 -9.859 1.00 82.38 92 LYS A C 1
ATOM 725 O O . LYS A 1 92 ? 17.816 13.199 -10.388 1.00 82.38 92 LYS A O 1
ATOM 730 N N . SER A 1 93 ? 16.422 11.623 -9.622 1.00 80.50 93 SER A N 1
ATOM 731 C CA . SER A 1 93 ? 17.238 10.506 -10.103 1.00 80.50 93 SER A CA 1
ATOM 732 C C . SER A 1 93 ? 17.054 10.340 -11.614 1.00 80.50 93 SER A C 1
ATOM 734 O O . SER A 1 93 ? 15.951 10.582 -12.105 1.00 80.50 93 SER A O 1
ATOM 736 N N . PRO A 1 94 ? 18.089 9.894 -12.351 1.00 77.81 94 PRO A N 1
ATOM 737 C CA . PRO A 1 94 ? 17.872 9.393 -13.703 1.00 77.81 94 PRO A CA 1
ATOM 738 C C . PRO A 1 94 ? 16.872 8.231 -13.639 1.00 77.81 94 PRO A C 1
ATOM 740 O O . PRO A 1 94 ? 16.929 7.431 -12.700 1.00 77.81 94 PRO A O 1
ATOM 743 N N . ASP A 1 95 ? 15.948 8.180 -14.597 1.00 82.06 95 ASP A N 1
ATOM 744 C CA . ASP A 1 95 ? 14.862 7.198 -14.651 1.00 82.06 95 ASP A CA 1
ATOM 745 C C . ASP A 1 95 ? 14.054 7.162 -13.339 1.00 82.06 95 ASP A C 1
ATOM 747 O O . ASP A 1 95 ? 13.986 6.139 -12.650 1.00 82.06 95 ASP A O 1
ATOM 751 N N . ASN A 1 96 ? 13.478 8.292 -12.921 1.00 89.44 96 ASN A N 1
ATOM 752 C CA . ASN A 1 96 ? 12.601 8.307 -11.751 1.00 89.44 96 ASN A CA 1
ATOM 753 C C . ASN A 1 96 ? 11.224 7.695 -12.084 1.00 89.44 96 ASN A C 1
ATOM 755 O O . ASN A 1 96 ? 10.767 7.698 -13.224 1.00 89.44 96 ASN A O 1
ATOM 759 N N . LEU A 1 97 ? 10.563 7.148 -11.062 1.00 91.81 97 LEU A N 1
ATOM 760 C CA . LEU A 1 97 ? 9.285 6.445 -11.225 1.00 91.81 97 LEU A CA 1
ATOM 761 C C . LEU A 1 97 ? 8.133 7.377 -11.624 1.00 91.81 97 LEU A C 1
ATOM 763 O O . LEU A 1 97 ? 7.160 6.917 -12.203 1.00 91.81 97 LEU A O 1
ATOM 767 N N . LYS A 1 98 ? 8.218 8.671 -11.307 1.00 90.75 98 LYS A N 1
ATOM 768 C CA . LYS A 1 98 ? 7.138 9.606 -11.616 1.00 90.75 98 LYS A CA 1
ATOM 769 C C . LYS A 1 98 ? 7.087 9.876 -13.119 1.00 90.75 98 LYS A C 1
ATOM 771 O O . LYS A 1 98 ? 6.051 9.652 -13.733 1.00 90.75 98 LYS A O 1
ATOM 776 N N . ASP A 1 99 ? 8.225 10.232 -13.707 1.00 92.56 99 ASP A N 1
ATOM 777 C CA . ASP A 1 99 ? 8.341 10.472 -15.147 1.00 92.56 99 ASP A CA 1
ATOM 778 C C . ASP A 1 99 ? 8.025 9.203 -15.955 1.00 92.56 99 ASP A C 1
ATOM 780 O O . ASP A 1 99 ? 7.409 9.280 -17.014 1.00 92.56 99 ASP A O 1
ATOM 784 N N . GLU A 1 100 ? 8.399 8.017 -15.457 1.00 93.00 100 GLU A N 1
ATOM 785 C CA . GLU A 1 100 ? 8.033 6.750 -16.106 1.00 93.00 100 GLU A CA 1
ATOM 786 C C . GLU A 1 100 ? 6.524 6.504 -16.082 1.00 93.00 100 GLU A C 1
ATOM 788 O O . GLU A 1 100 ? 5.964 6.120 -17.107 1.00 93.00 100 GLU A O 1
ATOM 793 N N . LEU A 1 101 ? 5.852 6.760 -14.955 1.00 93.69 101 LEU A N 1
ATOM 794 C CA . LEU A 1 101 ? 4.397 6.653 -14.885 1.00 93.69 101 LEU A CA 1
ATOM 795 C C . LEU A 1 101 ? 3.718 7.656 -15.834 1.00 93.69 101 LEU A C 1
ATOM 797 O O . LEU A 1 101 ? 2.799 7.289 -16.563 1.00 93.69 101 LEU A O 1
ATOM 801 N N . GLU A 1 102 ? 4.201 8.899 -15.871 1.00 92.88 102 GLU A N 1
ATOM 802 C CA . GLU A 1 102 ? 3.702 9.939 -16.781 1.00 92.88 102 GLU A CA 1
ATOM 803 C C . GLU A 1 102 ? 3.938 9.574 -18.259 1.00 92.88 102 GLU A C 1
ATOM 805 O O . GLU A 1 102 ? 3.107 9.881 -19.115 1.00 92.88 102 GLU A O 1
ATOM 810 N N . SER A 1 103 ? 5.020 8.851 -18.573 1.00 93.94 103 SER A N 1
ATOM 811 C CA . SER A 1 103 ? 5.357 8.451 -19.948 1.00 93.94 103 SER A CA 1
ATOM 812 C C . SER A 1 103 ? 4.356 7.488 -20.594 1.00 93.94 103 SER A C 1
ATOM 814 O O . SER A 1 103 ? 4.304 7.411 -21.822 1.00 93.94 103 SER A O 1
ATOM 816 N N . PHE A 1 104 ? 3.523 6.799 -19.802 1.00 93.19 104 PHE A N 1
ATOM 817 C CA . PHE A 1 104 ? 2.424 5.989 -20.337 1.00 93.19 104 PHE A CA 1
ATOM 818 C C . PHE A 1 104 ? 1.320 6.846 -20.976 1.00 93.19 104 PHE A C 1
ATOM 820 O O . PHE A 1 104 ? 0.531 6.320 -21.758 1.00 93.19 104 PHE A O 1
ATOM 827 N N . GLY A 1 105 ? 1.262 8.152 -20.676 1.00 92.81 105 GLY A N 1
ATOM 828 C CA . GLY A 1 105 ? 0.270 9.069 -21.245 1.00 92.81 105 GLY A CA 1
ATOM 829 C C . GLY A 1 105 ? -1.166 8.750 -20.822 1.00 92.81 105 GLY A C 1
ATOM 830 O O . GLY A 1 105 ? -2.095 8.988 -21.591 1.00 92.81 105 GLY A O 1
ATOM 831 N N . ILE A 1 106 ? -1.337 8.166 -19.632 1.00 91.12 106 ILE A N 1
ATOM 832 C CA . ILE A 1 106 ? -2.634 7.776 -19.076 1.00 91.12 106 ILE A CA 1
ATOM 833 C C . ILE A 1 106 ? -3.001 8.754 -17.959 1.00 91.12 106 ILE A C 1
ATOM 835 O O . ILE A 1 106 ? -2.270 8.885 -16.978 1.00 91.12 106 ILE A O 1
ATOM 839 N N . GLU A 1 107 ? -4.149 9.413 -18.095 1.00 90.62 107 GLU A N 1
ATOM 840 C CA . GLU A 1 107 ? -4.699 10.291 -17.058 1.00 90.62 107 GLU A CA 1
ATOM 841 C C . GLU A 1 107 ? -5.100 9.490 -15.807 1.00 90.62 107 GLU A C 1
ATOM 843 O O . GLU A 1 107 ? -5.551 8.344 -15.897 1.00 90.62 107 GLU A O 1
ATOM 848 N N . LEU A 1 108 ? -4.975 10.095 -14.622 1.00 82.81 108 LEU A N 1
ATOM 849 C CA . LEU A 1 108 ? -5.231 9.420 -13.340 1.00 82.81 108 LEU A CA 1
ATOM 850 C C . LEU A 1 108 ? -6.666 8.889 -13.225 1.00 82.81 108 LEU A C 1
ATOM 852 O O . LEU A 1 108 ? -6.891 7.809 -12.675 1.00 82.81 108 LEU A O 1
ATOM 856 N N . GLU A 1 109 ? -7.640 9.628 -13.752 1.00 87.25 109 GLU A N 1
ATOM 857 C CA . GLU A 1 109 ? -9.038 9.206 -13.810 1.00 87.25 109 GLU A CA 1
ATOM 858 C C . GLU A 1 109 ? -9.186 7.910 -14.612 1.00 87.25 109 GLU A C 1
ATOM 860 O O . GLU A 1 109 ? -9.890 6.999 -14.178 1.00 87.25 109 GLU A O 1
ATOM 865 N N . HIS A 1 110 ? -8.446 7.779 -15.715 1.00 93.19 110 HIS A N 1
ATOM 866 C CA . HIS A 1 110 ? -8.493 6.587 -16.553 1.00 93.19 110 HIS A CA 1
ATOM 867 C C . HIS A 1 110 ? -7.823 5.382 -15.885 1.00 93.19 110 HIS A C 1
ATOM 869 O O . HIS A 1 110 ? -8.300 4.261 -16.025 1.00 93.19 110 HIS A O 1
ATOM 875 N N . ILE A 1 111 ? -6.772 5.588 -15.081 1.00 91.75 111 ILE A N 1
ATOM 876 C CA . ILE A 1 111 ? -6.187 4.503 -14.272 1.00 91.75 111 ILE A CA 1
ATOM 877 C C . ILE A 1 111 ? -7.238 3.917 -13.316 1.00 91.75 111 ILE A C 1
ATOM 879 O O . ILE A 1 111 ? -7.320 2.698 -13.163 1.00 91.75 111 ILE A O 1
ATOM 883 N N . ASN A 1 112 ? -8.071 4.760 -12.696 1.00 91.69 112 ASN A N 1
ATOM 884 C CA . ASN A 1 112 ? -9.140 4.282 -11.816 1.00 91.69 112 ASN A CA 1
ATOM 885 C C . ASN A 1 112 ? -10.196 3.476 -12.582 1.00 91.69 112 ASN A C 1
ATOM 887 O O . ASN A 1 112 ? -10.603 2.418 -12.104 1.00 91.69 112 ASN A O 1
ATOM 891 N N . GLU A 1 113 ? -10.604 3.939 -13.765 1.00 94.88 113 GLU A N 1
ATOM 892 C CA . GLU A 1 113 ? -11.511 3.196 -14.653 1.00 94.88 113 GLU A CA 1
ATOM 893 C C . GLU A 1 113 ? -10.911 1.835 -15.032 1.00 94.88 113 GLU A C 1
ATOM 895 O O . GLU A 1 113 ? -11.563 0.803 -14.893 1.00 94.88 113 GLU A O 1
ATOM 900 N N . MET A 1 114 ? -9.628 1.801 -15.402 1.00 95.06 114 MET A N 1
ATOM 901 C CA . MET A 1 114 ? -8.922 0.563 -15.735 1.00 95.06 114 MET A CA 1
ATOM 902 C C . MET A 1 114 ? -8.879 -0.428 -14.563 1.00 95.06 114 MET A C 1
ATOM 904 O O . MET A 1 114 ? -8.960 -1.634 -14.794 1.00 95.06 114 MET A O 1
ATOM 908 N N . ILE A 1 115 ? -8.751 0.046 -13.318 1.00 94.06 115 ILE A N 1
ATOM 909 C CA . ILE A 1 115 ? -8.830 -0.811 -12.122 1.00 94.06 115 ILE A CA 1
ATOM 910 C C . ILE A 1 115 ? -10.257 -1.343 -11.935 1.00 94.06 115 ILE A C 1
ATOM 912 O O . ILE A 1 115 ? -10.438 -2.530 -11.671 1.00 94.06 115 ILE A O 1
ATOM 916 N N . GLN A 1 116 ? -11.271 -0.485 -12.077 1.00 93.69 116 GLN A N 1
ATOM 917 C CA . GLN A 1 116 ? -12.679 -0.856 -11.881 1.00 93.69 116 GLN A CA 1
ATOM 918 C C . GLN A 1 116 ? -13.173 -1.867 -12.923 1.00 93.69 116 GLN A C 1
ATOM 920 O O . GLN A 1 116 ? -13.869 -2.817 -12.565 1.00 93.69 116 GLN A O 1
ATOM 925 N N . ASP A 1 117 ? -12.752 -1.709 -14.176 1.00 94.94 117 ASP A N 1
ATOM 926 C CA . ASP A 1 117 ? -13.142 -2.579 -15.289 1.00 94.94 117 ASP A CA 1
ATOM 927 C C . ASP A 1 117 ? -12.242 -3.825 -15.419 1.00 94.94 117 ASP A C 1
ATOM 929 O O . ASP A 1 117 ? -12.442 -4.664 -16.299 1.00 94.94 117 ASP A O 1
ATOM 933 N N . GLY A 1 118 ? -11.250 -3.978 -14.533 1.00 92.88 118 GLY A N 1
ATOM 934 C CA . GLY A 1 118 ? -10.372 -5.150 -14.461 1.00 92.88 118 GLY A CA 1
ATOM 935 C C . GLY A 1 118 ? -9.245 -5.190 -15.499 1.00 92.88 118 GLY A C 1
ATOM 936 O O . GLY A 1 118 ? -8.524 -6.186 -15.574 1.00 92.88 118 GLY A O 1
ATOM 937 N N . CYS A 1 119 ? -9.052 -4.120 -16.277 1.00 93.50 119 CYS A N 1
ATOM 938 C CA . CYS A 1 119 ? -7.886 -3.945 -17.152 1.00 93.50 119 CYS A CA 1
ATOM 939 C C . CYS A 1 119 ? -6.579 -3.906 -16.345 1.00 93.50 119 CYS A C 1
ATOM 941 O O . CYS A 1 119 ? -5.573 -4.474 -16.767 1.00 93.50 119 CYS A O 1
ATOM 943 N N . ILE A 1 120 ? -6.606 -3.268 -15.170 1.00 95.19 120 ILE A N 1
ATOM 944 C CA . ILE A 1 120 ? -5.561 -3.364 -14.150 1.00 95.19 120 ILE A CA 1
ATOM 945 C C . ILE A 1 120 ? -6.063 -4.297 -13.054 1.00 95.19 120 ILE A C 1
ATOM 947 O O . ILE A 1 120 ? -6.857 -3.928 -12.193 1.00 95.19 120 ILE A O 1
ATOM 951 N N . ASP A 1 121 ? -5.548 -5.518 -13.066 1.00 95.19 121 ASP A N 1
ATOM 952 C CA . ASP A 1 121 ? -5.744 -6.481 -11.993 1.00 95.19 121 ASP A CA 1
ATOM 953 C C . ASP A 1 121 ? -4.739 -6.223 -10.862 1.00 95.19 121 ASP A C 1
ATOM 955 O O . ASP A 1 121 ? -3.560 -6.578 -10.960 1.00 95.19 121 ASP A O 1
ATOM 959 N N . ILE A 1 122 ? -5.198 -5.574 -9.791 1.00 93.06 122 ILE A N 1
ATOM 960 C CA . ILE A 1 122 ? -4.356 -5.250 -8.633 1.00 93.06 122 ILE A CA 1
ATOM 961 C C . ILE A 1 122 ? -3.906 -6.498 -7.862 1.00 93.06 122 ILE A C 1
ATOM 963 O O . ILE A 1 122 ? -2.883 -6.454 -7.187 1.00 93.06 122 ILE A O 1
ATOM 967 N N . GLU A 1 123 ? -4.616 -7.624 -7.982 1.00 92.88 123 GLU A N 1
ATOM 968 C CA . GLU A 1 123 ? -4.270 -8.875 -7.291 1.00 92.88 123 GLU A CA 1
ATOM 969 C C . GLU A 1 123 ? -3.049 -9.56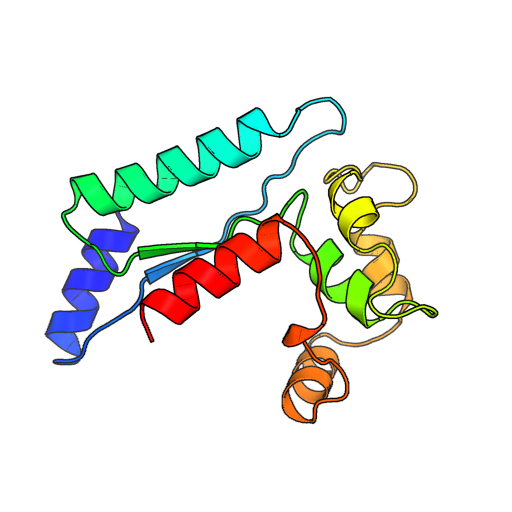2 -7.918 1.00 92.88 123 GLU A C 1
ATOM 971 O O . GLU A 1 123 ? -2.439 -10.434 -7.303 1.00 92.88 123 GLU A O 1
ATOM 976 N N . LYS A 1 124 ? -2.659 -9.159 -9.135 1.00 95.12 124 LYS A N 1
ATOM 977 C CA . LYS A 1 124 ? -1.439 -9.636 -9.803 1.00 95.12 124 LYS A CA 1
ATOM 978 C C . LYS A 1 124 ? -0.187 -8.829 -9.449 1.00 95.12 124 LYS A C 1
ATOM 980 O O . LYS A 1 124 ? 0.904 -9.170 -9.907 1.00 95.12 124 LYS A O 1
ATOM 985 N N . ILE A 1 125 ? -0.319 -7.748 -8.683 1.00 94.81 125 ILE A N 1
ATOM 986 C CA . ILE A 1 125 ? 0.819 -6.926 -8.270 1.00 94.81 125 ILE A CA 1
ATOM 987 C C . ILE A 1 125 ? 1.609 -7.679 -7.191 1.00 94.81 125 ILE A C 1
ATOM 989 O O . ILE A 1 125 ? 1.222 -7.690 -6.032 1.00 94.81 125 ILE A O 1
ATOM 993 N N . ASP A 1 126 ? 2.735 -8.278 -7.581 1.00 93.38 126 ASP A N 1
ATOM 994 C CA . ASP A 1 126 ? 3.654 -9.000 -6.687 1.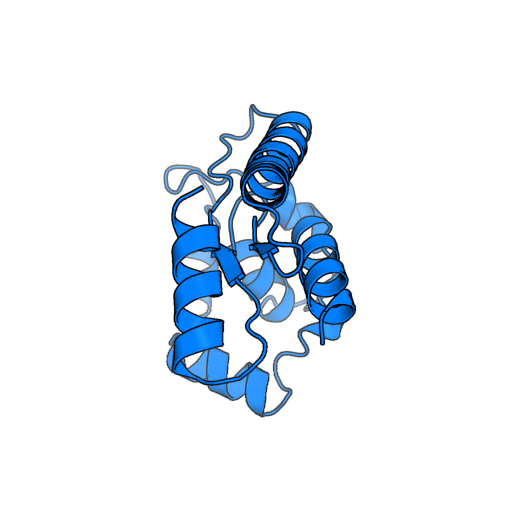00 93.38 126 ASP A CA 1
ATOM 995 C C . ASP A 1 126 ? 4.804 -8.077 -6.249 1.00 93.38 126 ASP A C 1
ATOM 997 O O . ASP A 1 126 ? 5.837 -7.938 -6.925 1.00 93.38 126 ASP A O 1
ATOM 1001 N N . MET A 1 127 ? 4.584 -7.374 -5.135 1.00 93.81 127 MET A N 1
ATOM 1002 C CA . MET A 1 127 ? 5.531 -6.421 -4.555 1.00 93.81 127 MET A CA 1
ATOM 1003 C C . MET A 1 127 ? 5.439 -6.407 -3.023 1.00 93.81 127 MET A C 1
ATOM 1005 O O . MET A 1 127 ? 4.357 -6.157 -2.496 1.00 93.81 127 MET A O 1
ATOM 1009 N N . PRO A 1 128 ? 6.559 -6.573 -2.287 1.00 93.31 128 PRO A N 1
ATOM 1010 C CA . PRO A 1 128 ? 6.547 -6.696 -0.829 1.00 93.31 128 PRO A CA 1
ATOM 1011 C C . PRO A 1 128 ? 5.768 -5.614 -0.071 1.00 93.31 128 PRO A C 1
ATOM 1013 O O . PRO A 1 128 ? 5.062 -5.932 0.888 1.00 93.31 128 PRO A O 1
ATOM 1016 N N . SER A 1 129 ? 5.884 -4.341 -0.470 1.00 93.88 129 SER A N 1
ATOM 1017 C CA . SER A 1 129 ? 5.162 -3.256 0.207 1.00 93.88 129 SER A CA 1
ATOM 1018 C C . SER A 1 129 ? 3.660 -3.267 -0.091 1.00 93.88 129 SER A C 1
ATOM 1020 O O . SER A 1 129 ? 2.857 -2.957 0.793 1.00 93.88 129 SER A O 1
ATOM 1022 N N . PHE A 1 130 ? 3.278 -3.676 -1.303 1.00 95.62 130 PHE A N 1
ATOM 1023 C CA . PHE A 1 130 ? 1.884 -3.830 -1.712 1.00 95.62 130 PHE A CA 1
ATOM 1024 C C . PHE A 1 130 ? 1.238 -5.045 -1.037 1.00 95.62 130 PHE A C 1
ATOM 1026 O O . PHE A 1 130 ? 0.158 -4.933 -0.455 1.00 95.62 130 PHE A O 1
ATOM 1033 N N . ASP A 1 131 ? 1.935 -6.181 -1.026 1.00 95.44 131 ASP A N 1
ATOM 1034 C CA . ASP A 1 131 ? 1.495 -7.422 -0.382 1.00 95.44 131 ASP A CA 1
ATOM 1035 C C . ASP A 1 131 ? 1.278 -7.225 1.116 1.00 95.44 131 ASP A C 1
ATOM 1037 O O . ASP A 1 131 ? 0.281 -7.678 1.678 1.00 95.44 131 ASP A O 1
ATOM 1041 N N . TYR A 1 132 ? 2.198 -6.514 1.776 1.00 95.38 132 TYR A N 1
ATOM 1042 C CA . TYR A 1 132 ? 2.035 -6.143 3.176 1.00 95.38 132 TYR A CA 1
ATOM 1043 C C . TYR A 1 132 ? 0.745 -5.340 3.378 1.00 95.38 132 TYR A C 1
ATOM 1045 O O . TYR A 1 132 ? -0.092 -5.721 4.196 1.00 95.38 132 TYR A O 1
ATOM 1053 N N . PHE A 1 133 ? 0.561 -4.254 2.623 1.00 96.31 133 PHE A N 1
ATOM 1054 C CA . PHE A 1 133 ? -0.602 -3.383 2.778 1.00 96.31 133 PHE A CA 1
ATOM 1055 C C . PHE A 1 133 ? -1.917 -4.134 2.531 1.00 96.31 133 PHE A C 1
ATOM 1057 O O . PHE A 1 133 ? -2.819 -4.089 3.371 1.00 96.31 133 PHE A O 1
ATOM 1064 N N . THR A 1 134 ? -2.016 -4.861 1.418 1.00 96.00 134 THR A N 1
ATOM 1065 C CA . THR A 1 134 ? -3.232 -5.596 1.048 1.00 96.00 134 THR A CA 1
ATOM 1066 C C . THR A 1 134 ? -3.548 -6.705 2.040 1.00 96.00 134 THR A C 1
ATOM 1068 O O . THR A 1 134 ? -4.708 -6.860 2.417 1.00 96.00 134 THR A O 1
ATOM 1071 N N . LYS A 1 135 ? -2.542 -7.431 2.541 1.00 96.44 135 LYS A N 1
ATOM 1072 C CA . LYS A 1 135 ? -2.729 -8.441 3.589 1.00 96.44 135 LYS A CA 1
ATOM 1073 C C . LYS A 1 135 ? -3.268 -7.830 4.882 1.00 96.44 135 LYS A C 1
ATOM 1075 O O . LYS A 1 135 ? -4.209 -8.375 5.456 1.00 96.44 135 LYS A O 1
ATOM 1080 N N . GLN A 1 136 ? -2.699 -6.709 5.331 1.00 96.81 136 GLN A N 1
ATOM 1081 C CA . GLN A 1 136 ? -3.148 -6.033 6.552 1.00 96.81 136 GLN A CA 1
ATOM 1082 C C . GLN A 1 136 ? -4.562 -5.462 6.399 1.00 96.81 136 GLN A C 1
ATOM 1084 O O . GLN A 1 136 ? -5.361 -5.559 7.326 1.00 96.81 136 GLN A O 1
ATOM 1089 N N . LEU A 1 137 ? -4.891 -4.907 5.229 1.00 96.44 137 LEU A N 1
ATOM 1090 C CA . LEU A 1 137 ? -6.230 -4.400 4.942 1.00 96.44 137 LEU A CA 1
ATOM 1091 C C . LEU A 1 137 ? -7.264 -5.533 4.888 1.00 96.44 137 LEU A C 1
ATOM 1093 O O . LEU A 1 137 ? -8.286 -5.449 5.562 1.00 96.44 137 LEU A O 1
ATOM 1097 N N . LYS A 1 138 ? -6.978 -6.613 4.149 1.00 95.88 138 LYS A N 1
ATOM 1098 C CA . LYS A 1 138 ? -7.865 -7.784 4.020 1.00 95.88 138 LYS A CA 1
ATOM 1099 C C . LYS A 1 138 ? -8.134 -8.476 5.355 1.00 95.88 138 LYS A C 1
ATOM 1101 O O . LYS A 1 138 ? -9.201 -9.043 5.524 1.00 95.88 138 LYS A O 1
ATOM 1106 N N . ALA A 1 139 ? -7.206 -8.415 6.311 1.00 96.31 139 ALA A N 1
ATOM 1107 C CA . ALA A 1 139 ? -7.415 -8.963 7.652 1.00 96.31 139 ALA A CA 1
ATOM 1108 C C . ALA A 1 139 ? -8.453 -8.188 8.494 1.00 96.31 139 ALA A C 1
ATOM 1110 O O . ALA A 1 139 ? -8.819 -8.656 9.571 1.00 96.31 139 ALA A O 1
ATOM 1111 N N . LEU A 1 140 ? -8.893 -7.007 8.040 1.00 95.00 140 LEU A N 1
ATOM 1112 C CA . LEU A 1 140 ? -9.846 -6.137 8.740 1.00 95.00 140 LEU A CA 1
ATOM 1113 C C . LEU A 1 140 ? -11.193 -5.976 8.016 1.00 95.00 140 LEU A C 1
ATOM 1115 O O . LEU A 1 140 ? -12.100 -5.371 8.598 1.00 95.00 140 LEU A O 1
ATOM 1119 N N . LEU A 1 141 ? -11.297 -6.444 6.768 1.00 91.38 141 LEU A N 1
ATOM 1120 C CA . LEU A 1 141 ? -12.531 -6.466 5.973 1.00 91.38 141 LEU A CA 1
ATOM 1121 C C . LEU A 1 141 ? -13.374 -7.692 6.339 1.00 91.38 141 LEU A C 1
ATOM 1123 O O . LEU A 1 141 ? -14.605 -7.516 6.446 1.00 91.38 141 LEU A O 1
#

Organism: NCBI:txid269237

Foldseek 3Di:
DVQLVVQVVVCVVVVHHDAGEDEDAQQDALPDDPVSQVVVQVVQVVVNVVSVHLRYFYQYAQRGPLLLVCCQQDPNHLPPSQVSSSDGCDPPDVPHSVVVSVVSVDDPVVSVVCCVVVVRDSVSNDYPSSCRRVVSNVVND

Sequence (141 aa):
MALAKIAKKKSKELDEEVIAILFRDSDGTSSTIRGLWEDKIQSIETGFKIEKFDRGVAMLPNPKSEAWLICALKDKAYENCQKLEKRSGNDKSPDNLKDELESFGIELEHINEMIQDGCIDIEKIDMPSFDYFTKQLKALL

Solvent-accessible surface area (backbone atoms only — not comparable to full-atom values): 7999 Å² total; per-residue (Å²): 80,72,65,45,55,51,40,56,50,48,22,65,74,67,77,44,92,62,74,41,74,48,76,47,67,55,64,29,53,80,88,61,60,72,64,60,58,54,50,51,48,50,52,50,54,48,32,21,54,77,60,71,34,90,50,57,38,62,40,47,30,47,18,32,64,51,41,62,53,42,27,59,68,42,98,64,49,47,59,73,31,54,58,47,43,68,42,48,38,42,77,88,43,86,88,19,51,66,64,56,51,56,68,70,73,66,57,72,70,53,54,53,50,32,42,75,76,52,78,38,57,71,91,57,57,59,32,73,42,54,49,51,30,54,52,57,51,61,77,74,110

Mean predicted aligned error: 4.83 Å

pLDDT: mean 89.86, std 10.38, range [45.44, 97.38]

Nearest PDB structures (foldseek):
  3n11-assembly1_A  TM=4.749E-01  e=7.732E+00  Bacillus cereus
  4jtk-assembly1_C  TM=4.741E-01  e=9.234E+00  Neisseria meningitidis MC58

Secondary structure (DSSP, 8-state):
-HHHHHHHHHHHHHTS---EEEE------TT--THHHHHHHHHHHHHHHHTT-TTEEEE--SS-THHHHHHHHSSSTTTTGGGGGGS---TTSTT-HHHHHHHT---HHHHHHHHHTTSS-GGG---HHHHHHHHHHHTT-